Protein AF-A0A956BHW9-F1 (afdb_monomer_lite)

pLDDT: mean 78.21, std 9.66, range [43.09, 91.5]

Structure (mmCIF, N/CA/C/O backbone):
data_AF-A0A956BHW9-F1
#
_entry.id   AF-A0A956BHW9-F1
#
loop_
_atom_site.group_PDB
_atom_site.id
_atom_site.type_symbol
_atom_site.label_atom_id
_atom_site.label_alt_id
_atom_site.label_comp_id
_atom_site.label_asym_id
_atom_site.label_entity_id
_atom_site.label_seq_id
_atom_site.pdbx_PDB_ins_code
_atom_site.Cartn_x
_atom_site.Cartn_y
_atom_site.Cartn_z
_atom_site.occupancy
_atom_site.B_iso_or_equiv
_atom_site.auth_seq_id
_atom_site.auth_comp_id
_atom_site.auth_asym_id
_atom_site.auth_atom_id
_atom_site.pdbx_PDB_model_num
ATOM 1 N N . GLN A 1 1 ? -25.062 10.577 4.053 1.00 43.09 1 GLN A N 1
ATOM 2 C CA . GLN A 1 1 ? -23.854 11.176 4.663 1.00 43.09 1 GLN A CA 1
ATOM 3 C C . GLN A 1 1 ? -22.672 10.315 4.229 1.00 43.09 1 GLN A C 1
ATOM 5 O O . GLN A 1 1 ? -22.849 9.104 4.167 1.00 43.09 1 GLN A O 1
ATOM 10 N N . GLY A 1 2 ? -21.572 10.909 3.756 1.00 51.06 2 GLY A N 1
ATOM 11 C CA . GLY A 1 2 ? -20.490 10.183 3.070 1.00 51.06 2 GLY A CA 1
ATOM 12 C C . GLY A 1 2 ? -19.569 9.438 4.037 1.00 51.06 2 GLY A C 1
ATOM 13 O O . GLY A 1 2 ? -19.336 9.917 5.141 1.00 51.06 2 GLY A O 1
ATOM 14 N N . LEU A 1 3 ? -19.071 8.267 3.633 1.00 57.03 3 LEU A N 1
ATOM 15 C CA . LEU A 1 3 ? -17.991 7.563 4.333 1.00 57.03 3 LEU A CA 1
ATOM 16 C C . LEU A 1 3 ? -16.744 8.459 4.361 1.00 57.03 3 LEU A C 1
ATOM 18 O O . LEU A 1 3 ? -16.407 9.073 3.347 1.00 57.03 3 LEU A O 1
ATOM 22 N N . ALA A 1 4 ? -16.073 8.546 5.508 1.00 68.50 4 ALA A N 1
ATOM 23 C CA . ALA A 1 4 ? -14.804 9.253 5.596 1.00 68.50 4 ALA A CA 1
ATOM 24 C C . ALA A 1 4 ? -13.697 8.364 5.013 1.00 68.50 4 ALA A C 1
ATOM 26 O O . ALA A 1 4 ? -13.505 7.227 5.452 1.00 68.50 4 ALA A O 1
ATOM 27 N N . THR A 1 5 ? -12.978 8.886 4.021 1.00 74.06 5 THR A N 1
ATOM 28 C CA . THR A 1 5 ? -11.796 8.232 3.452 1.00 74.06 5 THR A CA 1
ATOM 29 C C . THR A 1 5 ? -10.553 8.874 4.040 1.00 74.06 5 THR A C 1
ATOM 31 O O . THR A 1 5 ? -10.355 10.082 3.909 1.00 74.06 5 THR A O 1
ATOM 34 N N . VAL A 1 6 ? -9.696 8.061 4.649 1.00 72.06 6 VAL A N 1
ATOM 35 C CA . VAL A 1 6 ? -8.371 8.487 5.101 1.00 72.06 6 VAL A CA 1
ATOM 36 C C . VAL A 1 6 ? -7.352 8.003 4.084 1.00 72.06 6 VAL A C 1
ATOM 38 O O . VAL A 1 6 ? -7.264 6.805 3.822 1.00 72.06 6 VAL A O 1
ATOM 41 N N . GLU A 1 7 ? -6.583 8.928 3.510 1.00 78.38 7 GLU A N 1
ATOM 42 C CA . GLU A 1 7 ? -5.520 8.607 2.559 1.00 78.38 7 GLU A CA 1
ATOM 43 C C . GLU A 1 7 ? -4.141 8.915 3.153 1.00 78.38 7 GLU A C 1
ATOM 45 O O . GLU A 1 7 ? -3.890 10.013 3.650 1.00 78.38 7 GLU A O 1
ATOM 50 N N . VAL A 1 8 ? -3.223 7.953 3.062 1.00 76.31 8 VAL A N 1
ATOM 51 C CA . VAL A 1 8 ? -1.818 8.117 3.445 1.00 76.31 8 VAL A CA 1
ATOM 52 C C . VAL A 1 8 ? -0.929 7.712 2.280 1.00 76.31 8 VAL A C 1
ATOM 54 O O . VAL A 1 8 ? -1.011 6.596 1.781 1.00 76.31 8 VAL A O 1
ATOM 57 N N . ASN A 1 9 ? -0.019 8.597 1.884 1.00 81.19 9 ASN A N 1
ATOM 58 C CA . ASN A 1 9 ? 0.935 8.339 0.810 1.00 81.19 9 ASN A CA 1
ATOM 59 C C . ASN A 1 9 ? 2.305 7.944 1.383 1.00 81.19 9 ASN A C 1
ATOM 61 O O . ASN A 1 9 ? 2.806 8.575 2.319 1.00 81.19 9 ASN A O 1
ATOM 65 N N . LYS A 1 10 ? 2.930 6.902 0.823 1.00 80.50 10 LYS A N 1
ATOM 66 C CA . LYS A 1 10 ? 4.271 6.433 1.204 1.00 80.50 10 LYS A CA 1
ATOM 67 C C . LYS A 1 10 ? 5.142 6.205 -0.025 1.00 80.50 10 LYS A C 1
ATOM 69 O O . LYS A 1 10 ? 4.699 5.633 -1.017 1.00 80.50 10 LYS A O 1
ATOM 74 N N . LYS A 1 11 ? 6.400 6.631 0.075 1.00 84.44 11 LYS A N 1
ATOM 75 C CA . LYS A 1 11 ? 7.466 6.320 -0.881 1.00 84.44 11 LYS A CA 1
ATOM 76 C C . LYS A 1 11 ? 8.282 5.156 -0.326 1.00 84.44 11 LYS A C 1
ATOM 78 O O . LYS A 1 11 ? 8.751 5.239 0.808 1.00 84.44 11 LYS A O 1
ATOM 83 N N . PHE A 1 12 ? 8.466 4.116 -1.126 1.00 79.31 12 PHE A N 1
ATOM 84 C CA . PHE A 1 12 ? 9.391 3.024 -0.840 1.00 79.31 12 PHE A CA 1
ATOM 85 C C . PHE A 1 12 ? 10.520 3.087 -1.860 1.00 79.31 12 PHE A C 1
ATOM 87 O O . PHE A 1 12 ? 10.244 3.142 -3.055 1.00 79.31 12 PHE A O 1
ATOM 94 N N . THR A 1 13 ? 11.763 3.116 -1.386 1.00 84.38 13 THR A N 1
ATOM 95 C CA . THR A 1 13 ? 12.963 3.138 -2.232 1.00 84.38 13 THR A CA 1
ATOM 96 C C . THR A 1 13 ? 13.608 1.760 -2.210 1.00 84.38 13 THR A C 1
ATOM 98 O O . THR A 1 13 ? 13.719 1.150 -1.145 1.00 84.38 13 THR A O 1
ATOM 101 N N . PHE A 1 14 ? 14.031 1.279 -3.371 1.00 80.50 14 PHE A N 1
ATOM 102 C CA . PHE A 1 14 ? 14.676 -0.015 -3.540 1.00 80.50 14 PHE A CA 1
ATOM 103 C C . PHE A 1 14 ? 16.195 0.114 -3.484 1.00 80.50 14 PHE A C 1
ATOM 105 O O . PHE A 1 14 ? 16.758 1.155 -3.824 1.00 80.50 14 PHE A O 1
ATOM 112 N N . SER A 1 15 ? 16.857 -0.951 -3.034 1.00 78.75 15 SER A N 1
ATOM 113 C CA . SER A 1 15 ? 18.319 -1.045 -3.064 1.00 78.75 15 SER A CA 1
ATOM 114 C C . SER A 1 15 ? 18.844 -1.251 -4.486 1.00 78.75 15 SER A C 1
ATOM 116 O O . SER A 1 15 ? 19.857 -0.660 -4.851 1.00 78.75 15 SER A O 1
ATOM 118 N N . GLU A 1 16 ? 18.123 -2.038 -5.286 1.00 80.25 16 GLU A N 1
ATOM 119 C CA . GLU A 1 16 ? 18.456 -2.365 -6.676 1.00 80.25 16 GLU A CA 1
ATOM 120 C C . GLU A 1 16 ? 17.611 -1.558 -7.663 1.00 80.25 16 GLU A C 1
ATOM 122 O O . GLU A 1 16 ? 16.525 -1.086 -7.312 1.00 80.25 16 GLU A O 1
ATOM 127 N N . ASP A 1 17 ? 18.104 -1.404 -8.896 1.00 82.19 17 ASP A N 1
ATOM 128 C CA . ASP A 1 17 ? 17.328 -0.788 -9.972 1.00 82.19 17 ASP A CA 1
ATOM 129 C C . ASP A 1 17 ? 16.279 -1.768 -10.514 1.00 82.19 17 ASP A C 1
ATOM 131 O O . ASP A 1 17 ? 16.634 -2.816 -11.058 1.00 82.19 17 ASP A O 1
ATOM 135 N N . PRO A 1 18 ? 14.978 -1.464 -10.405 1.00 80.19 18 PRO A N 1
ATOM 136 C CA . PRO A 1 18 ? 13.945 -2.355 -10.920 1.00 80.19 18 PRO A CA 1
ATOM 137 C C . PRO A 1 18 ? 13.963 -2.493 -12.445 1.00 80.19 18 PRO A C 1
ATOM 139 O O . PRO A 1 18 ? 13.405 -3.461 -12.959 1.00 80.19 18 PRO A O 1
ATOM 142 N N . GLN A 1 19 ? 14.585 -1.554 -13.171 1.00 78.31 19 GLN A N 1
ATOM 143 C CA . GLN A 1 19 ? 14.699 -1.638 -14.629 1.00 78.31 19 GLN A CA 1
ATOM 144 C C . GLN A 1 19 ? 15.668 -2.731 -15.092 1.00 78.31 19 GLN A C 1
ATOM 146 O O . GLN A 1 19 ? 15.472 -3.290 -16.170 1.00 78.31 19 GLN A O 1
ATOM 151 N N . ASP A 1 20 ? 16.652 -3.088 -14.264 1.00 83.31 20 ASP A N 1
ATOM 152 C CA . ASP A 1 20 ? 17.610 -4.160 -14.562 1.00 83.31 20 ASP A CA 1
ATOM 153 C C . ASP A 1 20 ? 17.001 -5.561 -14.348 1.00 83.31 20 ASP A C 1
ATOM 155 O O . ASP A 1 20 ? 17.574 -6.575 -14.754 1.00 83.31 20 ASP A O 1
ATOM 159 N N . ALA A 1 21 ? 15.817 -5.638 -13.732 1.00 84.56 21 ALA A N 1
ATOM 160 C CA . ALA A 1 21 ? 15.104 -6.887 -13.511 1.00 84.56 21 ALA A CA 1
ATOM 161 C C . ALA A 1 21 ? 14.320 -7.332 -14.755 1.00 84.56 21 ALA A C 1
ATOM 163 O O . ALA A 1 21 ? 13.724 -6.536 -15.490 1.00 84.56 21 ALA A O 1
ATOM 164 N N . ARG A 1 22 ? 14.236 -8.652 -14.945 1.00 88.44 22 ARG A N 1
ATOM 165 C CA . ARG A 1 22 ? 13.352 -9.278 -15.933 1.00 88.44 22 ARG A CA 1
ATOM 166 C C . ARG A 1 22 ? 11.879 -9.047 -15.591 1.00 88.44 22 ARG A C 1
ATOM 168 O O . ARG A 1 22 ? 11.064 -8.889 -16.496 1.00 88.44 22 ARG A O 1
ATOM 175 N N . ASN A 1 23 ? 11.551 -9.066 -14.302 1.00 88.00 23 ASN A N 1
ATOM 176 C CA . ASN A 1 23 ? 10.203 -8.874 -13.777 1.00 88.00 23 ASN A CA 1
ATOM 177 C C . ASN A 1 23 ? 10.266 -8.358 -12.335 1.00 88.00 23 ASN A C 1
ATOM 179 O O . ASN A 1 23 ? 11.118 -8.801 -11.554 1.00 88.00 23 ASN A O 1
ATOM 183 N N . VAL A 1 24 ? 9.322 -7.492 -11.959 1.00 86.19 24 VAL A N 1
ATOM 184 C CA . VAL A 1 24 ? 9.109 -7.095 -10.562 1.00 86.19 24 VAL A CA 1
ATOM 185 C C . VAL A 1 24 ? 7.674 -7.388 -10.168 1.00 86.19 24 VAL A C 1
ATOM 187 O O . VAL A 1 24 ? 6.735 -6.899 -10.780 1.00 86.19 24 VAL A O 1
ATOM 190 N N . SER A 1 25 ? 7.501 -8.179 -9.111 1.00 86.62 25 SER A N 1
ATOM 191 C CA . SER A 1 25 ? 6.176 -8.617 -8.654 1.00 86.62 25 SER A CA 1
ATOM 192 C C . SER A 1 25 ? 5.981 -8.351 -7.167 1.00 86.62 25 SER A C 1
ATOM 194 O O . SER A 1 25 ? 6.899 -8.537 -6.366 1.00 86.62 25 SER A O 1
ATOM 196 N N . LEU A 1 26 ? 4.773 -7.940 -6.781 1.00 84.06 26 LEU A N 1
ATOM 197 C CA . LEU A 1 26 ? 4.362 -7.884 -5.381 1.00 84.06 26 LEU A CA 1
ATOM 198 C C . LEU A 1 26 ? 3.999 -9.294 -4.927 1.00 84.06 26 LEU A C 1
ATOM 200 O O . LEU A 1 26 ? 3.125 -9.931 -5.502 1.00 84.06 26 LEU A O 1
ATOM 204 N N . VAL A 1 27 ? 4.708 -9.793 -3.914 1.00 85.88 27 VAL A N 1
ATOM 205 C CA . VAL A 1 27 ? 4.534 -11.160 -3.386 1.00 85.88 27 VAL A CA 1
ATOM 206 C C . VAL A 1 27 ? 4.025 -11.172 -1.950 1.00 85.88 27 VAL A C 1
ATOM 208 O O . VAL A 1 27 ? 3.562 -12.197 -1.459 1.00 85.88 27 VAL A O 1
ATOM 211 N N . GLY A 1 28 ? 4.070 -10.024 -1.279 1.00 78.94 28 GLY A N 1
ATOM 212 C CA . GLY A 1 28 ? 3.428 -9.829 0.009 1.00 78.94 28 GLY A CA 1
ATOM 213 C C . GLY A 1 28 ? 3.136 -8.360 0.251 1.00 78.94 28 GLY A C 1
ATOM 214 O O . GLY A 1 28 ? 3.906 -7.487 -0.141 1.00 78.94 28 GLY A O 1
ATOM 215 N N . ALA A 1 29 ? 2.034 -8.079 0.925 1.00 76.19 29 ALA A N 1
ATOM 216 C CA . ALA A 1 29 ? 1.765 -6.769 1.481 1.00 76.19 29 ALA A CA 1
ATOM 217 C C . ALA A 1 29 ? 1.020 -6.950 2.795 1.00 76.19 29 ALA A C 1
ATOM 219 O O . ALA A 1 29 ? 0.259 -7.901 2.988 1.00 76.19 29 ALA A O 1
ATOM 220 N N . GLY A 1 30 ? 1.247 -6.039 3.721 1.00 71.94 30 GLY A N 1
ATOM 221 C CA . GLY A 1 30 ? 0.531 -6.063 4.972 1.00 71.94 30 GLY A CA 1
ATOM 222 C C . GLY A 1 30 ? 0.701 -4.778 5.734 1.00 71.94 30 GLY A C 1
ATOM 223 O O . GLY A 1 30 ? 1.444 -3.867 5.351 1.00 71.94 30 GLY A O 1
ATOM 224 N N . LEU A 1 31 ? -0.047 -4.710 6.820 1.00 71.50 31 LEU A N 1
ATOM 225 C CA . LEU A 1 31 ? -0.131 -3.507 7.600 1.00 71.50 31 LEU A CA 1
ATOM 226 C C . LEU A 1 31 ? -0.227 -3.850 9.082 1.00 71.50 31 LEU A C 1
ATOM 228 O O . LEU A 1 31 ? -0.986 -4.721 9.501 1.00 71.50 31 LEU A O 1
ATOM 232 N N . GLU A 1 32 ? 0.608 -3.193 9.873 1.00 76.12 32 GLU A N 1
ATOM 233 C CA . GLU A 1 32 ? 0.558 -3.238 11.326 1.00 76.12 32 GLU A CA 1
ATOM 234 C C . GLU A 1 32 ? -0.110 -1.953 11.802 1.00 76.12 32 GLU A C 1
ATOM 236 O O . GLU A 1 32 ? 0.342 -0.846 11.487 1.00 76.12 32 GLU A O 1
ATOM 241 N N . LEU A 1 33 ? -1.208 -2.117 12.530 1.00 68.75 33 LEU A N 1
ATOM 242 C CA . LEU A 1 33 ? -1.971 -1.024 13.097 1.00 68.75 33 LEU A CA 1
ATOM 243 C C . LEU A 1 33 ? -1.791 -1.049 14.610 1.00 68.75 33 LEU A C 1
ATOM 245 O O . LEU A 1 33 ? -2.052 -2.054 15.269 1.00 68.75 33 LEU A O 1
ATOM 249 N N . ARG A 1 34 ? -1.346 0.072 15.176 1.00 74.38 34 ARG A N 1
ATOM 250 C CA . ARG A 1 34 ? -1.267 0.232 16.631 1.00 74.38 34 ARG A CA 1
ATOM 251 C C . ARG A 1 34 ? -2.325 1.217 17.084 1.00 74.38 34 ARG A C 1
ATOM 253 O O . ARG A 1 34 ? -2.224 2.411 16.787 1.00 74.38 34 ARG A O 1
ATOM 260 N N . ALA A 1 35 ? -3.332 0.679 17.767 1.00 69.75 35 ALA A N 1
ATOM 261 C CA . ALA A 1 35 ? -4.328 1.451 18.486 1.00 69.75 35 ALA A CA 1
ATOM 262 C C . ALA A 1 35 ? -3.763 1.909 19.833 1.00 69.75 35 ALA A C 1
ATOM 264 O O . ALA A 1 35 ? -3.002 1.159 20.457 1.00 69.75 35 ALA A O 1
ATOM 265 N N . PRO A 1 36 ? -4.121 3.115 20.298 1.00 68.44 36 PRO A N 1
ATOM 266 C CA . PRO A 1 36 ? -3.942 3.471 21.694 1.00 68.44 36 PRO A CA 1
ATOM 267 C C . PRO A 1 36 ? -4.755 2.523 22.591 1.00 68.44 36 PRO A C 1
ATOM 269 O O . PRO A 1 36 ? -5.718 1.883 22.160 1.00 68.44 36 PRO A O 1
ATOM 272 N N . VAL A 1 37 ? -4.340 2.400 23.853 1.00 71.75 37 VAL A N 1
ATOM 273 C CA . VAL A 1 37 ? -4.955 1.476 24.817 1.00 71.75 37 VAL A CA 1
ATOM 274 C C . VAL A 1 37 ? -6.453 1.773 24.953 1.00 71.75 37 VAL A C 1
ATOM 276 O O . VAL A 1 37 ? -6.836 2.913 25.197 1.00 71.75 37 VAL A O 1
ATOM 279 N N . GLY A 1 38 ? -7.292 0.741 24.815 1.00 68.06 38 GLY A N 1
ATOM 280 C CA . GLY A 1 38 ? -8.751 0.851 24.940 1.00 68.06 38 GLY A CA 1
ATOM 281 C C . GLY A 1 38 ? -9.507 1.105 23.631 1.00 68.06 38 GLY A C 1
ATOM 282 O O . GLY A 1 38 ? -10.730 1.178 23.667 1.00 68.06 38 GLY A O 1
ATOM 283 N N . TYR A 1 39 ? -8.809 1.196 22.495 1.00 68.62 39 TYR A N 1
ATOM 284 C CA . TYR A 1 39 ? -9.412 1.308 21.165 1.00 68.62 39 TYR A CA 1
ATOM 285 C C . TYR A 1 39 ? -9.183 0.019 20.364 1.00 68.62 39 TYR A C 1
ATOM 287 O O . TYR A 1 39 ? -8.114 -0.588 20.446 1.00 68.62 39 TYR A O 1
ATOM 295 N N . ASP A 1 40 ? -10.174 -0.386 19.570 1.00 69.44 40 ASP A N 1
ATOM 296 C CA . ASP A 1 40 ? -10.038 -1.438 18.559 1.00 69.44 40 ASP A CA 1
ATOM 297 C C . ASP A 1 40 ? -10.229 -0.866 17.145 1.00 69.44 40 ASP A C 1
ATOM 299 O O . ASP A 1 40 ? -10.488 0.327 16.981 1.00 69.44 40 ASP A O 1
ATOM 303 N N . PHE A 1 41 ? -10.024 -1.698 16.122 1.00 68.88 41 PHE A N 1
ATOM 304 C CA . PHE A 1 41 ? -10.108 -1.317 14.709 1.00 68.88 41 PHE A CA 1
ATOM 305 C C . PHE A 1 41 ? -11.382 -1.806 14.015 1.00 68.88 41 PHE A C 1
ATOM 307 O O . PHE A 1 41 ? -11.437 -1.795 12.786 1.00 68.88 41 PHE A O 1
ATOM 314 N N . ALA A 1 42 ? -12.426 -2.180 14.767 1.00 68.25 42 ALA A N 1
ATOM 315 C CA . ALA A 1 42 ? -13.709 -2.586 14.183 1.00 68.25 42 ALA A CA 1
ATOM 316 C C . ALA A 1 42 ? -14.393 -1.453 13.388 1.00 68.25 42 ALA A C 1
ATOM 318 O O . ALA A 1 42 ? -15.382 -1.679 12.700 1.00 68.25 42 ALA A O 1
ATOM 319 N N . TRP A 1 43 ? -13.867 -0.227 13.472 1.00 72.00 43 TRP A N 1
ATOM 320 C CA . TRP A 1 43 ? -14.314 0.925 12.698 1.00 72.00 43 TRP A CA 1
ATOM 321 C C . TRP A 1 43 ? -13.775 0.998 11.276 1.00 72.00 43 TRP A C 1
ATOM 323 O O . TRP A 1 43 ? -14.309 1.776 10.487 1.00 72.00 43 TRP A O 1
ATOM 333 N N . LEU A 1 44 ? -12.709 0.273 10.944 1.00 77.06 44 LEU A N 1
ATOM 334 C CA . LEU A 1 44 ? -12.202 0.230 9.580 1.00 77.06 44 LEU A CA 1
ATOM 335 C C . LEU A 1 44 ? -13.054 -0.793 8.811 1.00 77.06 44 LEU A C 1
ATOM 337 O O . LEU A 1 44 ? -13.194 -1.928 9.241 1.00 77.06 44 LEU A O 1
ATOM 341 N N . ASP A 1 45 ? -13.658 -0.410 7.692 1.00 79.38 45 ASP A N 1
ATOM 342 C CA . ASP A 1 45 ? -14.449 -1.356 6.886 1.00 79.38 45 ASP A CA 1
ATOM 343 C C . ASP A 1 45 ? -13.562 -2.038 5.844 1.00 79.38 45 ASP A C 1
ATOM 345 O O . ASP A 1 45 ? -13.626 -3.248 5.603 1.00 79.38 45 ASP A O 1
ATOM 349 N N . GLU A 1 46 ? -12.716 -1.225 5.216 1.00 85.88 46 GLU A N 1
ATOM 350 C CA . GLU A 1 46 ? -11.895 -1.618 4.087 1.00 85.88 46 GLU A CA 1
ATOM 351 C C . GLU A 1 46 ? -10.603 -0.809 4.057 1.00 85.88 46 GLU A C 1
ATOM 353 O O . GLU A 1 46 ? -10.572 0.382 4.383 1.00 85.88 46 GLU A O 1
ATOM 358 N N . LEU A 1 47 ? -9.538 -1.465 3.613 1.00 82.88 47 LEU A N 1
ATOM 359 C CA . LEU A 1 47 ? -8.253 -0.854 3.335 1.00 82.88 47 LEU A CA 1
ATOM 360 C C . LEU A 1 47 ? -7.792 -1.262 1.949 1.00 82.88 47 LEU A C 1
ATOM 362 O O . LEU A 1 47 ? -7.680 -2.448 1.641 1.00 82.88 47 LEU A O 1
ATOM 366 N N . GLU A 1 48 ? -7.475 -0.266 1.141 1.00 87.25 48 GLU A N 1
ATOM 367 C CA . GLU A 1 48 ? -7.017 -0.425 -0.230 1.00 87.25 48 GLU A CA 1
ATOM 368 C C . GLU A 1 48 ? -5.612 0.162 -0.376 1.00 87.25 48 GLU A C 1
ATOM 370 O O . GLU A 1 48 ? -5.286 1.200 0.205 1.00 87.25 48 GLU A O 1
ATOM 375 N N . VAL A 1 49 ? -4.775 -0.503 -1.167 1.00 86.44 49 VAL A N 1
ATOM 376 C CA . VAL A 1 49 ? -3.443 -0.024 -1.532 1.00 86.44 49 VAL A CA 1
ATOM 377 C C . VAL A 1 49 ? -3.395 0.178 -3.025 1.00 86.44 49 VAL A C 1
ATOM 379 O O . VAL A 1 49 ? -3.642 -0.748 -3.795 1.00 86.44 49 VAL A O 1
ATOM 382 N N . TYR A 1 50 ? -3.020 1.385 -3.413 1.00 89.25 50 TYR A N 1
ATOM 383 C CA . TYR A 1 50 ? -2.911 1.789 -4.795 1.00 89.25 50 TYR A CA 1
ATOM 384 C C . TYR A 1 50 ? -1.478 2.135 -5.149 1.00 89.25 50 TYR A C 1
ATOM 386 O O . TYR A 1 50 ? -0.770 2.747 -4.348 1.00 89.25 50 TYR A O 1
ATOM 394 N N . LEU A 1 51 ? -1.083 1.813 -6.373 1.00 89.06 51 LEU A N 1
ATOM 395 C CA . LEU A 1 51 ? 0.129 2.330 -6.992 1.00 89.06 51 LEU A CA 1
ATOM 396 C C . LEU A 1 51 ? -0.246 3.300 -8.100 1.00 89.06 51 LEU A C 1
ATOM 398 O O . LEU A 1 51 ? -1.274 3.138 -8.754 1.00 89.06 51 LEU A O 1
ATOM 402 N N . ARG A 1 52 ? 0.588 4.318 -8.294 1.00 88.56 52 ARG A N 1
ATOM 403 C CA . ARG A 1 52 ? 0.410 5.311 -9.352 1.00 88.56 52 ARG A CA 1
ATOM 404 C C . ARG A 1 52 ? 1.538 5.182 -10.355 1.00 88.56 52 ARG A C 1
ATOM 406 O O . ARG A 1 52 ? 2.700 5.189 -9.945 1.00 88.56 52 ARG A O 1
ATOM 413 N N . ASN A 1 53 ? 1.194 5.108 -11.635 1.00 88.12 53 ASN A N 1
ATOM 414 C CA . ASN A 1 53 ? 2.189 5.124 -12.692 1.00 88.12 53 ASN A CA 1
ATOM 415 C C . ASN A 1 53 ? 2.854 6.521 -12.730 1.00 88.12 53 ASN A C 1
ATOM 417 O O . ASN A 1 53 ? 2.163 7.535 -12.864 1.00 88.12 53 ASN A O 1
ATOM 421 N N . PRO A 1 54 ? 4.183 6.633 -12.562 1.00 84.81 54 PRO A N 1
ATOM 422 C CA . PRO A 1 54 ? 4.877 7.915 -12.630 1.00 84.81 54 PRO A CA 1
ATOM 423 C C . PRO A 1 54 ? 4.853 8.542 -14.031 1.00 84.81 54 PRO A C 1
ATOM 425 O O . PRO A 1 54 ? 4.902 9.767 -14.127 1.00 84.81 54 PRO A O 1
ATOM 428 N N . ALA A 1 55 ? 4.774 7.737 -15.095 1.00 85.88 55 ALA A N 1
ATOM 429 C CA . ALA A 1 55 ? 4.664 8.209 -16.475 1.00 85.88 55 ALA A CA 1
ATOM 430 C C . ALA A 1 55 ? 3.230 8.633 -16.836 1.00 85.88 55 ALA A C 1
ATOM 432 O O . ALA A 1 55 ? 3.045 9.512 -17.676 1.00 85.88 55 ALA A O 1
ATOM 433 N N . ASN A 1 56 ? 2.227 8.052 -16.172 1.00 86.25 56 ASN A N 1
ATOM 434 C CA . ASN A 1 56 ? 0.818 8.405 -16.324 1.00 86.25 56 ASN A CA 1
ATOM 435 C 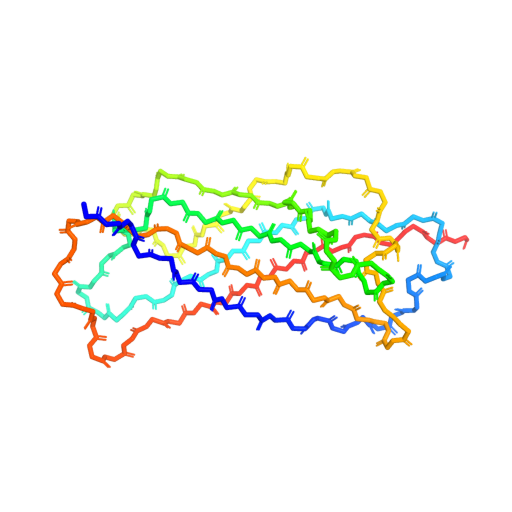C . ASN A 1 56 ? 0.146 8.576 -14.950 1.00 86.25 56 ASN A C 1
ATOM 437 O O . ASN A 1 56 ? -0.427 7.627 -14.420 1.00 86.25 56 ASN A O 1
ATOM 441 N N . PRO A 1 57 ? 0.188 9.778 -14.347 1.00 79.56 57 PRO A N 1
ATOM 442 C CA . PRO A 1 57 ? -0.330 9.989 -13.000 1.00 79.56 57 PRO A CA 1
ATOM 443 C C . PRO A 1 57 ? -1.816 9.663 -12.824 1.00 79.56 57 PRO A C 1
ATOM 445 O O . PRO A 1 57 ? -2.228 9.428 -11.690 1.00 79.56 57 PRO A O 1
ATOM 448 N N . ASP A 1 58 ? -2.612 9.668 -13.892 1.00 83.81 58 ASP A N 1
ATOM 449 C CA . ASP A 1 58 ? -4.037 9.326 -13.836 1.00 83.81 58 ASP A CA 1
ATOM 450 C C . ASP A 1 58 ? -4.271 7.810 -13.789 1.00 83.81 58 ASP A C 1
ATOM 452 O O . ASP A 1 58 ? -5.332 7.349 -13.364 1.00 83.81 58 ASP A O 1
ATOM 456 N N . GLU A 1 59 ? -3.261 7.022 -14.155 1.00 86.00 59 GLU A N 1
ATOM 457 C CA . GLU A 1 59 ? -3.272 5.577 -14.014 1.00 86.00 59 GLU A CA 1
ATOM 458 C C . GLU A 1 59 ? -2.939 5.187 -12.570 1.00 86.00 59 GLU A C 1
ATOM 460 O O . GLU A 1 59 ? -1.809 5.302 -12.077 1.00 86.00 59 GLU A O 1
ATOM 465 N N . VAL A 1 60 ? -3.977 4.722 -11.878 1.00 88.81 60 VAL A N 1
ATOM 466 C CA . VAL A 1 60 ? -3.907 4.248 -10.501 1.00 88.81 60 VAL A CA 1
ATOM 467 C C . VAL A 1 60 ? -4.436 2.824 -10.458 1.00 88.81 60 VAL A C 1
ATOM 469 O O . VAL A 1 60 ? -5.566 2.561 -10.866 1.00 88.81 60 VAL A O 1
ATOM 472 N N . VAL A 1 61 ? -3.632 1.910 -9.927 1.00 91.50 61 VAL A N 1
ATOM 473 C CA . VAL A 1 61 ? -3.951 0.483 -9.881 1.00 91.50 61 VAL A CA 1
ATOM 474 C C . VAL A 1 61 ? -4.087 0.028 -8.440 1.00 91.50 61 VAL A C 1
ATOM 476 O O . VAL A 1 61 ? -3.203 0.270 -7.619 1.00 91.50 61 VAL A O 1
ATOM 479 N N . LEU A 1 62 ? -5.200 -0.638 -8.128 1.00 91.06 62 LEU A N 1
ATOM 480 C CA . LEU A 1 62 ? -5.391 -1.320 -6.852 1.00 91.06 62 LEU A CA 1
ATOM 481 C C . LEU A 1 62 ? -4.496 -2.561 -6.831 1.00 91.06 62 LEU A C 1
ATOM 483 O O . LEU A 1 62 ? -4.688 -3.461 -7.641 1.00 91.06 62 LEU A O 1
ATOM 487 N N . VAL A 1 63 ? -3.549 -2.624 -5.896 1.00 90.38 63 VAL A N 1
ATOM 488 C CA . VAL A 1 63 ? -2.602 -3.744 -5.798 1.00 90.38 63 VAL A CA 1
ATOM 489 C C . VAL A 1 63 ? -2.872 -4.682 -4.645 1.00 90.38 63 VAL A C 1
ATOM 491 O O . VAL A 1 63 ? -2.579 -5.874 -4.742 1.00 90.38 63 VAL A O 1
ATOM 494 N N . ALA A 1 64 ? -3.463 -4.176 -3.568 1.00 88.94 64 ALA A N 1
ATOM 495 C CA . ALA A 1 64 ? -3.843 -5.006 -2.445 1.00 88.94 64 ALA A CA 1
ATOM 496 C C . ALA A 1 64 ? -5.061 -4.435 -1.722 1.00 88.94 64 ALA A C 1
ATOM 498 O O . ALA A 1 64 ? -5.263 -3.221 -1.702 1.00 88.94 64 ALA A O 1
ATOM 499 N N . ARG A 1 65 ? -5.860 -5.309 -1.109 1.00 91.19 65 ARG A N 1
ATOM 500 C CA . ARG A 1 65 ? -7.014 -4.903 -0.303 1.00 91.19 65 ARG A CA 1
ATOM 501 C C . ARG A 1 65 ? -7.242 -5.812 0.898 1.00 91.19 65 ARG A C 1
ATOM 503 O O . ARG A 1 65 ? -6.881 -6.988 0.870 1.00 91.19 65 ARG A O 1
ATOM 510 N N . SER A 1 66 ? -7.901 -5.298 1.927 1.00 88.12 66 SER A N 1
ATOM 511 C CA . SER A 1 66 ? -8.437 -6.105 3.023 1.00 88.12 66 SER A CA 1
ATOM 512 C C . SER A 1 66 ? -9.749 -5.523 3.533 1.00 88.12 66 SER A C 1
ATOM 514 O O . SER A 1 66 ? -9.984 -4.329 3.397 1.00 88.12 66 SER A O 1
ATOM 516 N N . THR A 1 67 ? -10.585 -6.376 4.120 1.00 87.88 67 THR A N 1
ATOM 517 C CA . THR A 1 67 ? -11.906 -6.043 4.674 1.00 87.88 67 THR A CA 1
ATOM 518 C C . THR A 1 67 ? -12.203 -6.929 5.882 1.00 87.88 67 THR A C 1
ATOM 520 O O . THR A 1 67 ? -11.589 -7.989 6.012 1.00 87.88 67 THR A O 1
ATOM 523 N N . GLY A 1 68 ? -13.214 -6.573 6.680 1.00 79.81 68 GLY A N 1
ATOM 524 C CA . GLY A 1 68 ? -13.829 -7.492 7.651 1.00 79.81 68 GLY A CA 1
ATOM 525 C C . GLY A 1 68 ? -13.040 -7.690 8.946 1.00 79.81 68 GLY A C 1
ATOM 526 O O . GLY A 1 68 ? -12.984 -8.808 9.462 1.00 79.81 68 GLY A O 1
ATOM 527 N N . TYR A 1 69 ? -12.430 -6.619 9.452 1.00 81.31 69 TYR A N 1
ATOM 528 C CA . TYR A 1 69 ? -11.583 -6.674 10.642 1.00 81.31 69 TYR A CA 1
ATOM 529 C C . TYR A 1 69 ? -12.382 -6.979 11.905 1.00 81.31 69 TYR A C 1
ATOM 531 O O . TYR A 1 69 ? -13.517 -6.531 12.074 1.00 81.31 69 TYR A O 1
ATOM 539 N N . GLN A 1 70 ? -11.770 -7.747 12.797 1.00 79.31 70 GLN A N 1
ATOM 540 C CA . GLN A 1 70 ? -12.359 -8.149 14.066 1.00 79.31 70 GLN A CA 1
ATOM 541 C C . GLN A 1 70 ? -11.830 -7.284 15.221 1.00 79.31 70 GLN A C 1
ATOM 543 O O . GLN A 1 70 ? -10.681 -6.825 15.187 1.00 79.31 70 GLN A O 1
ATOM 548 N N . PRO A 1 71 ? -12.628 -7.085 16.288 1.00 75.94 71 PRO A N 1
ATOM 549 C CA . PRO A 1 71 ? -12.153 -6.434 17.504 1.00 75.94 71 PRO A CA 1
ATOM 550 C C . PRO A 1 71 ? -10.876 -7.098 18.043 1.00 75.94 71 PRO A C 1
ATOM 552 O O . PRO A 1 71 ? -10.805 -8.318 18.189 1.00 75.94 71 PRO A O 1
ATOM 555 N N . GLY A 1 72 ? -9.861 -6.287 18.351 1.00 75.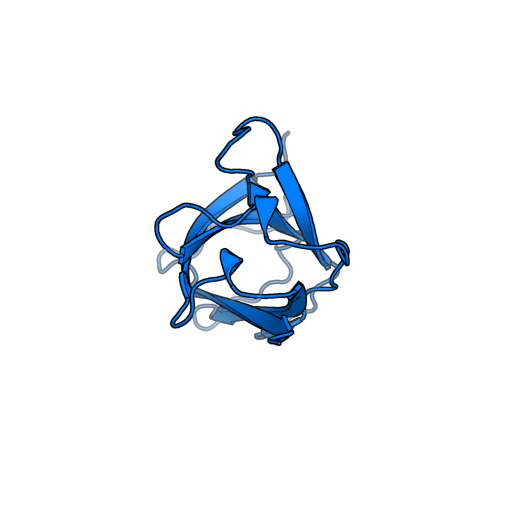81 72 GLY A N 1
ATOM 556 C CA . GLY A 1 72 ? -8.574 -6.747 18.885 1.00 75.81 72 GLY A CA 1
ATOM 557 C C . GLY A 1 72 ? -7.513 -7.132 17.844 1.00 75.81 72 GLY A C 1
ATOM 558 O O . GLY A 1 72 ? -6.378 -7.420 18.229 1.00 75.81 72 GLY A O 1
ATOM 559 N N . GLU A 1 73 ? -7.816 -7.103 16.541 1.00 77.12 73 GLU A N 1
ATOM 560 C CA . GLU A 1 73 ? -6.795 -7.310 15.508 1.00 77.12 73 GLU A CA 1
ATOM 561 C C . GLU A 1 73 ? -5.795 -6.145 15.462 1.00 77.12 73 GLU A C 1
ATOM 563 O O . GLU A 1 73 ? -6.160 -4.987 15.284 1.00 77.12 73 GLU A O 1
ATOM 568 N N . THR A 1 74 ? -4.503 -6.453 15.603 1.00 74.31 74 THR A N 1
ATOM 569 C CA . THR A 1 74 ? -3.399 -5.465 15.560 1.00 74.31 74 THR A CA 1
ATOM 570 C C . THR A 1 74 ? -2.541 -5.582 14.299 1.00 74.31 74 THR A C 1
ATOM 572 O O . THR A 1 74 ? -1.708 -4.723 13.996 1.00 74.31 74 THR A O 1
ATOM 575 N N . ARG A 1 75 ? -2.744 -6.650 13.523 1.00 77.06 75 ARG A N 1
ATOM 576 C CA . ARG A 1 75 ? -2.037 -6.904 12.272 1.00 77.06 75 ARG A CA 1
ATOM 577 C C . ARG A 1 75 ? -3.014 -7.407 11.228 1.00 77.06 75 ARG A C 1
ATOM 579 O O . ARG A 1 75 ? -3.715 -8.382 11.460 1.00 77.06 75 ARG A O 1
ATOM 586 N N . ILE A 1 76 ? -2.983 -6.769 10.066 1.00 78.94 76 ILE A N 1
ATOM 587 C CA . ILE A 1 76 ? -3.858 -7.070 8.942 1.00 78.94 76 ILE A CA 1
ATOM 588 C C . ILE A 1 76 ? -2.986 -7.478 7.756 1.00 78.94 76 ILE A C 1
ATOM 590 O O . ILE A 1 76 ? -2.096 -6.739 7.320 1.00 78.94 76 ILE A O 1
ATOM 594 N N . GLY A 1 77 ? -3.230 -8.679 7.236 1.00 82.31 77 GLY A N 1
ATOM 595 C CA . GLY A 1 77 ? -2.688 -9.094 5.946 1.00 82.31 77 GLY A CA 1
ATOM 596 C C . GLY A 1 77 ? -3.458 -8.416 4.817 1.00 82.31 77 GLY A C 1
ATOM 597 O O . GLY A 1 77 ? -4.671 -8.259 4.909 1.00 82.31 77 GLY A O 1
ATOM 598 N N . LEU A 1 78 ? -2.769 -8.011 3.752 1.00 85.12 78 LEU A N 1
ATOM 599 C CA . LEU A 1 78 ? -3.437 -7.493 2.564 1.00 85.12 78 LEU A CA 1
ATOM 600 C C . LEU A 1 78 ? -3.498 -8.587 1.500 1.00 85.12 78 LEU A C 1
ATOM 602 O O . LEU A 1 78 ? -2.492 -9.230 1.198 1.00 85.12 78 LEU A O 1
ATOM 606 N N . ASN A 1 79 ? -4.674 -8.774 0.909 1.00 87.88 79 ASN A N 1
ATOM 607 C CA . ASN A 1 79 ? -4.851 -9.683 -0.212 1.00 87.88 79 ASN A CA 1
ATOM 608 C C . ASN A 1 79 ? -4.365 -8.995 -1.481 1.00 87.88 79 ASN A C 1
ATOM 610 O O . ASN A 1 79 ? -4.890 -7.942 -1.850 1.00 87.88 79 ASN A O 1
ATOM 614 N N . LEU A 1 80 ? -3.371 -9.586 -2.139 1.00 87.75 80 LEU A N 1
ATOM 615 C CA . LEU A 1 80 ? -2.841 -9.069 -3.395 1.00 87.75 80 LEU A CA 1
ATOM 616 C C . LEU A 1 80 ? -3.846 -9.308 -4.517 1.00 87.75 80 LEU A C 1
ATOM 618 O O . LEU A 1 80 ? -4.265 -10.441 -4.750 1.00 87.75 80 LEU A O 1
ATOM 622 N N . VAL A 1 81 ? -4.220 -8.235 -5.203 1.00 91.44 81 VAL A N 1
ATOM 623 C CA . VAL A 1 81 ? -5.163 -8.276 -6.330 1.00 91.44 81 VAL A CA 1
ATOM 624 C C . VAL A 1 81 ? -4.479 -7.999 -7.663 1.00 91.44 81 VAL A C 1
ATOM 626 O O . VAL A 1 81 ? -4.929 -8.516 -8.679 1.00 91.44 81 VAL A O 1
ATOM 629 N N . TYR A 1 82 ? -3.371 -7.257 -7.661 1.00 88.19 82 TYR A N 1
ATOM 630 C CA . TYR A 1 82 ? -2.553 -7.048 -8.851 1.00 88.19 82 TYR A CA 1
ATOM 631 C C . TYR A 1 82 ? -1.367 -8.008 -8.841 1.00 88.19 82 TYR A C 1
ATOM 633 O O . TYR A 1 82 ? -0.580 -8.014 -7.893 1.00 88.19 82 TYR A O 1
ATOM 641 N N . GLN A 1 83 ? -1.259 -8.826 -9.885 1.00 84.00 83 GLN A N 1
ATOM 642 C CA . GLN A 1 83 ? -0.232 -9.867 -10.018 1.00 84.00 83 GLN A CA 1
ATOM 643 C C . GLN A 1 83 ? 0.619 -9.701 -11.285 1.00 84.00 83 GLN A C 1
ATOM 645 O O . GLN A 1 83 ? 1.345 -10.620 -11.663 1.00 84.00 83 GLN A O 1
ATOM 650 N N . GLU A 1 84 ? 0.527 -8.546 -11.943 1.00 89.00 84 GLU A N 1
ATOM 651 C CA . GLU A 1 84 ? 1.305 -8.243 -13.144 1.00 89.00 84 GLU A CA 1
ATOM 652 C C . GLU A 1 84 ? 2.639 -7.563 -12.793 1.00 89.00 84 GLU A C 1
ATOM 654 O O . GLU A 1 84 ? 2.959 -7.334 -11.620 1.00 89.00 84 GLU A O 1
ATOM 659 N N . ASP A 1 85 ? 3.431 -7.269 -13.826 1.00 88.31 85 ASP A N 1
ATOM 660 C CA . ASP A 1 85 ? 4.721 -6.597 -13.691 1.00 88.31 85 ASP A CA 1
ATOM 661 C C . ASP A 1 85 ? 4.531 -5.167 -13.161 1.00 88.31 85 ASP A C 1
ATOM 663 O O . ASP A 1 85 ? 3.635 -4.426 -13.574 1.00 88.31 85 ASP A O 1
ATOM 667 N N . LEU A 1 86 ? 5.374 -4.796 -12.202 1.00 87.94 86 LEU A N 1
ATOM 668 C CA . LEU A 1 86 ? 5.335 -3.511 -11.517 1.00 87.94 86 LEU A CA 1
ATOM 669 C C . LEU A 1 86 ? 6.387 -2.524 -12.010 1.00 87.94 86 LEU A C 1
ATOM 671 O O . LEU A 1 86 ? 6.441 -1.408 -11.490 1.00 87.94 86 LEU A O 1
ATOM 675 N N . ARG A 1 87 ? 7.223 -2.902 -12.984 1.00 88.62 87 ARG A N 1
ATOM 676 C CA . ARG A 1 87 ? 8.289 -2.026 -13.497 1.00 88.62 87 ARG A CA 1
ATOM 677 C C . ARG A 1 87 ? 7.767 -0.679 -13.997 1.00 88.62 87 ARG A C 1
ATOM 679 O O . ARG A 1 87 ? 8.406 0.331 -13.722 1.00 88.62 87 ARG A O 1
ATOM 686 N N . ASP A 1 88 ? 6.576 -0.637 -14.589 1.00 87.62 88 ASP A N 1
ATOM 687 C CA . ASP A 1 88 ? 5.961 0.612 -15.062 1.00 87.62 88 ASP A CA 1
ATOM 688 C C . ASP A 1 88 ? 5.570 1.570 -13.925 1.00 87.62 88 ASP A C 1
ATOM 690 O O . ASP A 1 88 ? 5.433 2.770 -14.139 1.00 87.62 88 ASP A O 1
ATOM 694 N N . PHE A 1 89 ? 5.439 1.072 -12.692 1.00 87.38 89 PHE A N 1
ATOM 695 C CA . PHE A 1 89 ? 5.120 1.872 -11.503 1.00 87.38 89 PHE A CA 1
ATOM 696 C C . PHE A 1 89 ? 6.370 2.370 -10.770 1.00 87.38 89 PHE A C 1
ATOM 698 O O . PHE A 1 89 ? 6.271 3.172 -9.835 1.00 87.38 89 PHE A O 1
ATOM 705 N N . VAL A 1 90 ? 7.550 1.901 -11.173 1.00 85.19 90 VAL A N 1
ATOM 706 C CA . VAL A 1 90 ? 8.827 2.338 -10.619 1.00 85.19 90 VAL A CA 1
ATOM 707 C C . VAL A 1 90 ? 9.258 3.618 -11.317 1.00 85.19 90 VAL A C 1
ATOM 709 O O . VAL A 1 90 ? 9.338 3.696 -12.538 1.00 85.19 90 VAL A O 1
ATOM 712 N N . ASN A 1 91 ? 9.580 4.640 -10.530 1.00 77.62 91 ASN A N 1
ATOM 713 C CA . ASN A 1 91 ? 10.132 5.874 -11.070 1.00 77.62 91 ASN A CA 1
ATOM 714 C C . ASN A 1 91 ? 11.665 5.817 -11.209 1.00 77.62 91 ASN A C 1
ATOM 716 O O . ASN A 1 91 ? 12.335 4.944 -10.659 1.00 77.62 91 ASN A O 1
ATOM 720 N N . SER A 1 92 ? 12.240 6.818 -11.878 1.00 70.69 92 SER A N 1
ATOM 721 C CA . SER A 1 92 ? 13.691 6.946 -12.092 1.00 70.69 92 SER A CA 1
ATOM 722 C C . SER A 1 92 ? 14.529 7.050 -10.809 1.00 70.69 92 SER A C 1
ATOM 724 O O . SER A 1 92 ? 15.751 7.009 -10.869 1.00 70.69 92 SER A O 1
ATOM 726 N N . GLU A 1 93 ? 13.902 7.202 -9.641 1.00 77.44 93 GLU A N 1
ATOM 727 C CA . GLU A 1 93 ? 14.570 7.222 -8.336 1.00 77.44 93 GLU A CA 1
ATOM 728 C C . GLU A 1 93 ? 14.559 5.845 -7.652 1.00 77.44 93 GLU A C 1
ATOM 730 O O . GLU A 1 93 ? 14.722 5.774 -6.431 1.00 77.44 93 GLU A O 1
ATOM 735 N N . ARG A 1 94 ? 14.313 4.761 -8.406 1.00 83.56 94 ARG A N 1
ATOM 736 C CA . ARG A 1 94 ? 14.176 3.391 -7.879 1.00 83.56 94 ARG A CA 1
ATOM 737 C C . ARG A 1 94 ? 13.158 3.335 -6.753 1.00 83.56 94 ARG A C 1
ATOM 739 O O . ARG A 1 94 ? 13.385 2.728 -5.707 1.00 83.56 94 ARG A O 1
ATOM 746 N N . ALA A 1 95 ? 12.054 4.044 -6.932 1.00 83.38 95 ALA A N 1
ATOM 747 C CA . ALA A 1 95 ? 11.052 4.160 -5.902 1.00 83.38 95 ALA A CA 1
ATOM 748 C C . ALA A 1 95 ? 9.656 3.937 -6.451 1.00 83.38 95 ALA A C 1
ATOM 750 O O . ALA A 1 95 ? 9.340 4.260 -7.596 1.00 83.38 95 ALA A O 1
ATOM 751 N N . ILE A 1 96 ? 8.804 3.434 -5.569 1.00 84.12 96 ILE A N 1
ATOM 752 C CA . ILE A 1 96 ? 7.381 3.291 -5.812 1.00 84.12 96 ILE A CA 1
ATOM 753 C C . ILE A 1 96 ? 6.615 4.133 -4.804 1.00 84.12 96 ILE A C 1
ATOM 755 O O . ILE A 1 96 ? 7.000 4.262 -3.635 1.00 84.12 96 ILE A O 1
ATOM 759 N N . ARG A 1 97 ? 5.528 4.742 -5.268 1.00 85.94 97 ARG A N 1
ATOM 760 C CA . ARG A 1 97 ? 4.619 5.501 -4.415 1.00 85.94 97 ARG A CA 1
ATOM 761 C C . ARG A 1 97 ? 3.350 4.692 -4.236 1.00 85.94 97 ARG A C 1
ATOM 763 O O . ARG A 1 97 ? 2.655 4.421 -5.210 1.00 85.94 97 ARG A O 1
ATOM 770 N N . ALA A 1 98 ? 3.068 4.336 -2.990 1.00 83.94 98 ALA A N 1
ATOM 771 C CA . ALA A 1 98 ? 1.832 3.675 -2.624 1.00 83.94 98 ALA A CA 1
ATOM 772 C C . ALA A 1 98 ? 0.916 4.643 -1.875 1.00 83.94 98 ALA A C 1
ATOM 774 O O . ALA A 1 98 ? 1.360 5.363 -0.974 1.00 83.94 98 ALA A O 1
ATOM 775 N N . SER A 1 99 ? -0.359 4.632 -2.243 1.00 85.00 99 SER A N 1
ATOM 776 C CA . SER A 1 99 ? -1.428 5.336 -1.544 1.00 85.00 99 SER A CA 1
ATOM 777 C C . SER A 1 99 ? -2.278 4.316 -0.794 1.00 85.00 99 SER A C 1
ATOM 779 O O . SER A 1 99 ? -2.797 3.372 -1.387 1.00 85.00 99 SER A O 1
ATOM 781 N N . PHE A 1 100 ? -2.380 4.485 0.520 1.00 80.69 100 PHE A N 1
ATOM 782 C CA . PHE A 1 100 ? -3.183 3.658 1.413 1.00 80.69 100 PHE A CA 1
ATOM 783 C C . PHE A 1 100 ? -4.488 4.389 1.686 1.00 80.69 100 PHE A C 1
ATOM 785 O O . PHE A 1 100 ? -4.456 5.502 2.210 1.00 80.69 100 PHE A O 1
ATOM 792 N N . ARG A 1 101 ? -5.620 3.772 1.349 1.00 83.12 101 ARG A N 1
ATOM 793 C CA . ARG A 1 101 ? -6.955 4.345 1.529 1.00 83.12 101 ARG A CA 1
ATOM 794 C C . ARG A 1 101 ? -7.772 3.488 2.477 1.00 83.12 101 ARG A C 1
ATOM 796 O O . ARG A 1 101 ? -8.150 2.375 2.125 1.00 83.12 101 ARG A O 1
ATOM 803 N N . GLY A 1 102 ? -8.026 4.009 3.671 1.00 78.31 102 GLY A N 1
ATOM 804 C CA . GLY A 1 102 ? -8.928 3.400 4.643 1.00 78.31 102 GLY A CA 1
ATOM 805 C C . GLY A 1 102 ? -10.330 3.981 4.508 1.00 78.31 102 GLY A C 1
ATOM 806 O O . GLY A 1 102 ? -10.486 5.205 4.541 1.00 78.31 102 GLY 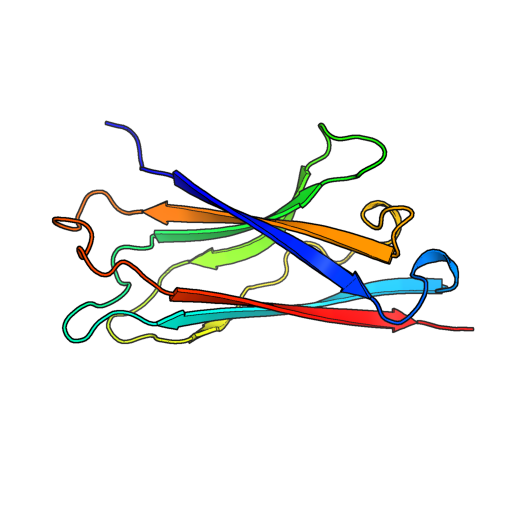A O 1
ATOM 807 N N . ARG A 1 103 ? -11.342 3.120 4.373 1.00 80.06 103 ARG A N 1
ATOM 808 C CA . ARG A 1 103 ? -12.752 3.504 4.506 1.00 80.06 103 ARG A CA 1
ATOM 809 C C . ARG A 1 103 ? -13.205 3.225 5.928 1.00 80.06 103 ARG A C 1
ATOM 811 O O . ARG A 1 103 ? -13.071 2.103 6.414 1.00 80.06 103 ARG A O 1
ATOM 818 N N . VAL A 1 104 ? -13.711 4.262 6.582 1.00 73.31 104 VAL A N 1
ATOM 819 C CA . VAL A 1 104 ? -14.135 4.210 7.982 1.00 73.31 104 VAL A CA 1
ATOM 820 C C . VAL A 1 104 ? -15.650 4.084 8.058 1.00 73.31 104 VAL A C 1
ATOM 822 O O . VAL A 1 104 ? -16.372 4.855 7.415 1.00 73.31 104 VAL A O 1
ATOM 825 N N . SER A 1 105 ? -16.117 3.132 8.861 1.00 66.56 105 SER A N 1
ATOM 826 C CA . SER A 1 105 ? -17.530 2.952 9.165 1.00 66.56 105 SER A CA 1
ATOM 827 C C . SER A 1 105 ? -18.079 4.177 9.898 1.00 66.56 105 SER A C 1
ATOM 829 O O . SER A 1 105 ? -17.396 4.836 10.682 1.00 66.56 105 SER A O 1
ATOM 831 N N . GLN A 1 106 ? -19.356 4.478 9.677 1.00 59.09 106 GLN A N 1
ATOM 832 C CA . GLN A 1 106 ? -20.035 5.632 10.285 1.00 59.09 106 GLN A CA 1
ATOM 833 C C . GLN A 1 106 ? -20.296 5.469 11.794 1.00 59.09 106 GLN A C 1
ATOM 835 O O . GLN A 1 106 ? -20.904 6.344 12.404 1.00 59.09 106 GLN A O 1
ATOM 840 N N . TRP A 1 107 ? -19.898 4.337 12.378 1.00 51.47 107 TRP A N 1
ATOM 841 C CA . TRP A 1 107 ? -20.337 3.887 13.699 1.00 51.47 107 TRP A CA 1
ATOM 842 C C . TRP A 1 107 ? -19.345 4.140 14.831 1.00 51.47 107 TRP A C 1
ATOM 844 O O . TRP A 1 107 ? -19.665 3.835 15.979 1.00 51.47 107 TRP A O 1
ATOM 854 N N . PHE A 1 108 ? -18.174 4.711 14.554 1.00 55.50 108 PHE A N 1
ATOM 855 C CA . PHE A 1 108 ? -17.207 4.981 15.612 1.00 55.50 108 PHE A CA 1
ATOM 856 C C . PHE A 1 108 ? -17.258 6.430 16.086 1.00 55.50 108 PHE A C 1
ATOM 858 O O . PHE A 1 108 ? -17.375 7.356 15.284 1.00 55.50 108 PHE A O 1
ATOM 865 N N . GLY A 1 109 ? -17.205 6.587 17.412 1.00 56.53 109 GLY A N 1
ATOM 866 C CA . GLY A 1 109 ? -17.159 7.869 18.111 1.00 56.53 109 GLY A CA 1
ATOM 867 C C . GLY A 1 109 ? -15.906 8.690 17.794 1.00 56.53 109 GLY A C 1
ATOM 868 O O . GLY A 1 109 ? -15.220 8.455 16.802 1.00 56.53 109 GLY A O 1
ATOM 869 N N . GLU A 1 110 ? -15.620 9.687 18.635 1.00 55.31 110 GLU A N 1
ATOM 870 C CA . GLU A 1 110 ? -14.501 10.609 18.419 1.00 55.31 110 GLU A CA 1
ATOM 871 C C . GLU A 1 110 ? -13.188 9.873 18.124 1.00 55.31 110 GLU A C 1
ATOM 873 O O . GLU A 1 110 ? -12.801 8.923 18.808 1.00 55.31 110 GLU A O 1
ATOM 878 N N . TRP A 1 111 ? -12.504 10.341 17.079 1.00 60.03 111 TRP A N 1
ATOM 879 C CA . TRP A 1 111 ? -11.151 9.923 16.739 1.00 60.03 111 TRP A CA 1
ATOM 880 C C . TRP A 1 111 ? -10.266 10.043 17.990 1.00 60.03 111 TRP A C 1
ATOM 882 O O . TRP A 1 111 ? -10.275 11.115 18.605 1.00 60.03 111 TRP A O 1
ATOM 892 N N . PRO A 1 112 ? -9.506 9.004 18.395 1.00 62.38 112 PRO A N 1
ATOM 893 C CA . PRO A 1 112 ? -8.657 9.110 19.572 1.00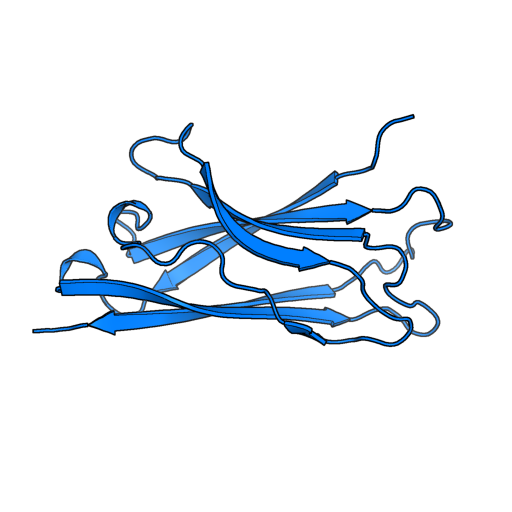 62.38 112 PRO A CA 1
ATOM 894 C C . PRO A 1 112 ? -7.719 10.299 19.409 1.00 62.38 112 PRO A C 1
ATOM 896 O O . PRO A 1 112 ? -7.053 10.428 18.380 1.00 62.38 112 PRO A O 1
ATOM 899 N N . ALA A 1 113 ? -7.658 11.160 20.425 1.00 64.75 113 ALA A N 1
ATOM 900 C CA . ALA A 1 113 ? -6.828 12.364 20.397 1.00 64.75 113 ALA A CA 1
ATOM 901 C C . ALA A 1 113 ? -5.349 12.044 20.103 1.00 64.75 113 ALA A C 1
ATOM 903 O O . ALA A 1 113 ? -4.674 12.808 19.417 1.00 64.75 113 ALA A O 1
ATOM 904 N N . ASP A 1 114 ? -4.886 10.872 20.550 1.00 67.44 114 ASP A N 1
ATOM 905 C CA . ASP A 1 114 ? -3.522 10.373 20.343 1.00 67.44 114 ASP A CA 1
ATOM 906 C C . ASP A 1 114 ? -3.286 9.791 18.933 1.00 67.44 114 ASP A C 1
ATOM 908 O O . ASP A 1 114 ? -2.153 9.499 18.545 1.00 67.44 114 ASP A O 1
ATOM 912 N N . GLY A 1 115 ? -4.352 9.632 18.145 1.00 66.62 115 GLY A N 1
ATOM 913 C CA . GLY A 1 115 ? -4.322 9.075 16.801 1.00 66.62 115 GLY A CA 1
ATOM 914 C C . GLY A 1 115 ? -3.991 7.581 16.752 1.00 66.62 115 GLY A C 1
ATOM 915 O O . GLY A 1 115 ? -4.060 6.855 17.740 1.00 66.62 115 GLY A O 1
ATOM 916 N N . PHE A 1 116 ? -3.638 7.113 15.557 1.00 66.88 116 PHE A N 1
ATOM 917 C CA . PHE A 1 116 ? -3.270 5.725 15.283 1.00 66.88 116 PHE A CA 1
ATOM 918 C C . PHE A 1 116 ? -1.931 5.671 14.556 1.00 66.88 116 PHE A C 1
ATOM 920 O O . PHE A 1 116 ? -1.628 6.532 13.727 1.00 66.88 116 PHE A O 1
ATOM 927 N N . THR A 1 117 ? -1.145 4.624 14.811 1.00 71.94 117 THR A N 1
ATOM 928 C CA . THR A 1 117 ? 0.070 4.369 14.026 1.00 71.94 117 THR A CA 1
ATOM 929 C C . THR A 1 117 ? -0.195 3.296 12.981 1.00 71.94 117 THR A C 1
ATOM 931 O O . THR A 1 117 ? -0.602 2.182 13.300 1.00 71.94 117 THR A O 1
ATOM 934 N N . VAL A 1 118 ? 0.100 3.641 11.730 1.00 68.31 118 VAL A N 1
ATOM 935 C CA . VAL A 1 118 ? -0.070 2.798 10.545 1.00 68.31 118 VAL A CA 1
ATOM 936 C C . VAL A 1 118 ? 1.320 2.470 10.004 1.00 68.31 118 VAL A C 1
ATOM 938 O O . VAL A 1 118 ? 2.013 3.351 9.486 1.00 68.31 118 VAL A O 1
ATOM 941 N N . ARG A 1 119 ? 1.756 1.212 10.122 1.00 73.00 119 ARG A N 1
ATOM 942 C CA . ARG A 1 119 ? 3.008 0.734 9.522 1.00 73.00 119 ARG A CA 1
ATOM 943 C C .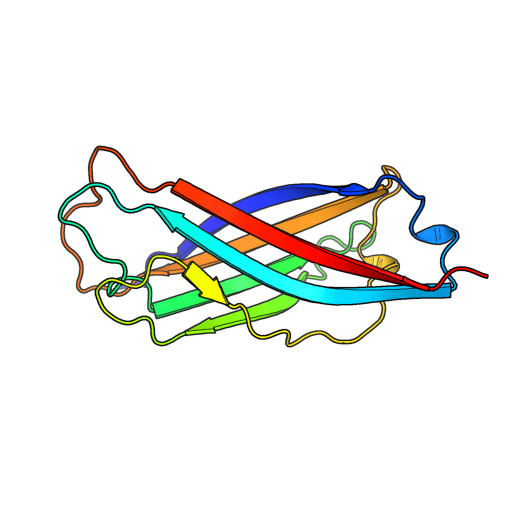 ARG A 1 119 ? 2.692 -0.216 8.375 1.00 73.00 119 ARG A C 1
ATOM 945 O O . ARG A 1 119 ? 2.339 -1.369 8.586 1.00 73.00 119 ARG A O 1
ATOM 952 N N . ALA A 1 120 ? 2.865 0.278 7.158 1.00 68.94 120 ALA A N 1
ATOM 953 C CA . ALA A 1 120 ? 2.764 -0.528 5.954 1.00 68.94 120 ALA A CA 1
ATOM 954 C C . ALA A 1 120 ? 4.083 -1.224 5.632 1.00 68.94 120 ALA A C 1
ATOM 956 O O . ALA A 1 120 ? 5.155 -0.624 5.739 1.00 68.94 120 ALA A O 1
ATOM 957 N N . PHE A 1 121 ? 3.985 -2.473 5.193 1.00 74.56 121 PHE A N 1
ATOM 958 C CA . PHE A 1 121 ? 5.087 -3.217 4.610 1.00 74.56 121 PHE A CA 1
ATOM 959 C C . PHE A 1 121 ? 4.641 -3.847 3.293 1.00 74.56 121 PHE A C 1
ATOM 961 O O . PHE A 1 121 ? 3.511 -4.311 3.145 1.00 74.56 121 PHE A O 1
ATOM 968 N N . ALA A 1 122 ? 5.553 -3.862 2.334 1.00 74.00 122 ALA A N 1
ATOM 969 C CA . ALA A 1 122 ? 5.391 -4.537 1.062 1.00 74.00 122 ALA A CA 1
ATOM 970 C C . ALA A 1 122 ? 6.651 -5.358 0.801 1.00 74.00 122 ALA A C 1
ATOM 972 O O . ALA A 1 122 ? 7.761 -4.939 1.133 1.00 74.00 122 ALA A O 1
ATOM 973 N N . THR A 1 123 ? 6.466 -6.530 0.219 1.00 80.44 123 THR A N 1
ATOM 974 C CA . THR A 1 123 ? 7.532 -7.425 -0.204 1.00 80.44 123 THR A CA 1
ATOM 975 C C . THR A 1 123 ? 7.428 -7.570 -1.708 1.00 80.44 123 THR A C 1
ATOM 977 O O . THR A 1 123 ? 6.462 -8.132 -2.228 1.00 80.44 123 THR A O 1
ATOM 980 N N . LEU A 1 124 ? 8.433 -7.043 -2.398 1.00 78.19 124 LEU A N 1
ATOM 981 C CA . LEU A 1 124 ? 8.598 -7.202 -3.833 1.00 78.19 124 LEU A CA 1
ATOM 982 C C . LEU A 1 124 ? 9.629 -8.291 -4.101 1.00 78.19 124 LEU A C 1
ATOM 984 O O . LEU A 1 124 ? 10.612 -8.422 -3.370 1.00 78.19 124 LEU A O 1
ATOM 988 N N . ARG A 1 125 ? 9.406 -9.047 -5.169 1.00 83.69 125 ARG A N 1
ATOM 989 C CA . ARG A 1 125 ? 10.368 -9.993 -5.717 1.00 83.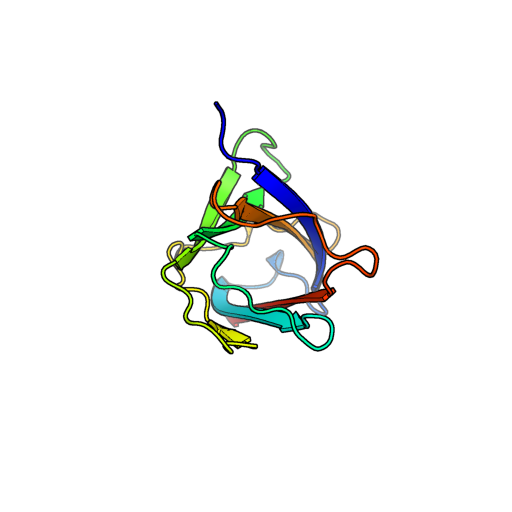69 125 ARG A CA 1
ATOM 990 C C . ARG A 1 125 ? 10.891 -9.456 -7.041 1.00 83.69 125 ARG A C 1
ATOM 992 O O . ARG A 1 125 ? 10.100 -9.173 -7.941 1.00 83.69 125 ARG A O 1
ATOM 999 N N . PHE A 1 126 ? 12.213 -9.386 -7.127 1.00 83.06 126 PHE A N 1
ATOM 1000 C CA . PHE A 1 126 ? 12.973 -9.057 -8.324 1.00 83.06 126 PHE A CA 1
ATOM 1001 C C . PHE A 1 126 ? 13.467 -10.359 -8.942 1.00 83.06 126 PHE A C 1
ATOM 1003 O O . PHE A 1 126 ? 14.131 -11.143 -8.265 1.00 83.06 126 PHE A O 1
ATOM 1010 N N . ASP A 1 127 ? 13.105 -10.603 -10.194 1.00 84.25 127 ASP A N 1
ATOM 1011 C CA . ASP A 1 127 ? 13.674 -11.690 -10.987 1.00 84.25 127 ASP A CA 1
ATOM 1012 C C . ASP A 1 127 ? 14.816 -11.104 -11.827 1.00 84.25 127 ASP A C 1
ATOM 1014 O O . ASP A 1 127 ? 14.567 -10.285 -12.715 1.00 84.25 127 ASP A O 1
ATOM 1018 N N . LEU A 1 128 ? 16.061 -11.437 -11.477 1.00 81.12 128 LEU A N 1
ATOM 1019 C CA . LEU A 1 128 ? 17.275 -10.920 -12.122 1.00 81.12 128 LEU A CA 1
ATOM 1020 C C . LEU A 1 128 ? 17.801 -11.925 -13.162 1.00 81.12 128 LEU A C 1
ATOM 1022 O O . LEU A 1 128 ? 17.468 -13.109 -13.101 1.00 81.12 128 LEU A O 1
ATOM 1026 N N . TYR A 1 129 ? 18.601 -11.440 -14.115 1.00 68.56 129 TYR A N 1
ATOM 1027 C CA . TYR A 1 129 ? 19.268 -12.265 -15.134 1.00 68.56 129 TYR A CA 1
ATOM 1028 C C . TYR A 1 129 ? 20.427 -13.094 -14.573 1.00 68.56 129 TYR A C 1
ATOM 1030 O O . TYR A 1 129 ? 21.136 -12.591 -13.670 1.00 68.56 129 TYR A O 1
#

Secondary structure (DSSP, 8-state):
-PPEEEEEEEEEE-SS-GGGSSEEEEEEEEEEEEPPTT--STTEEEEEEEEE-SS-TT-EEEEEEEE-PPTT--EEEPEE---S--GGG-BTTTEEEEEEEEEEPTT--SPPTT--EEEEEEEEEEE--

Foldseek 3Di:
DDWDKDKDKDKDADPDQLVQFPFKWWPFKWKFKDDDPPDFDPFWAKKWKWWAQPVHRVDIDTQWMDGDDDGPDRIGTTHGPDGGGCNRRQDPRRMTMMMMITTTHPPDDDQPPVHMDMDIDIDMDTHHD

Radius of gyration: 16.14 Å; chains: 1; bounding box: 43×25×41 Å

Sequence (129 aa):
QGLATVEVNKKFTFSEDPQDARNVSLVGAGLELRAPVGYDFAWLDELEVYLRNPANPDEVVLVARSTGYQPGETRIGLNLVYQEDLRDFVNSERAIRASFRGRVSQWFGEWPADGFTVRAFATLRFDLY